Protein AF-A0A7J3F089-F1 (afdb_monomer_lite)

Structure (mmCIF, N/CA/C/O backbone):
data_AF-A0A7J3F089-F1
#
_entry.id   AF-A0A7J3F089-F1
#
loop_
_atom_site.group_PDB
_atom_site.id
_atom_site.type_symbol
_atom_site.label_atom_id
_atom_site.label_alt_id
_atom_site.label_comp_id
_atom_site.label_asym_id
_atom_site.label_entity_id
_atom_site.label_seq_id
_atom_site.pdbx_PDB_ins_code
_atom_site.Cartn_x
_atom_site.Cartn_y
_atom_site.Cartn_z
_atom_site.occupancy
_atom_site.B_iso_or_equiv
_atom_site.auth_seq_id
_atom_site.auth_comp_id
_atom_site.auth_asym_id
_atom_site.auth_atom_id
_atom_site.pdbx_PDB_model_num
ATOM 1 N N . MET A 1 1 ? 41.754 -72.122 15.541 1.00 41.59 1 MET A N 1
ATOM 2 C CA . MET A 1 1 ? 41.791 -70.644 15.467 1.00 41.59 1 MET A CA 1
ATOM 3 C C . MET A 1 1 ? 40.995 -70.193 14.247 1.00 41.59 1 MET A C 1
ATOM 5 O O . MET A 1 1 ? 41.454 -70.388 13.131 1.00 41.59 1 MET A O 1
ATOM 9 N N . ARG A 1 2 ? 39.769 -69.690 14.440 1.00 41.12 2 ARG A N 1
ATOM 10 C CA . ARG A 1 2 ? 38.901 -69.180 13.364 1.00 41.12 2 ARG A CA 1
ATOM 11 C C . ARG A 1 2 ? 38.843 -67.657 13.478 1.00 41.12 2 ARG A C 1
ATOM 13 O O . ARG A 1 2 ? 38.524 -67.142 14.543 1.00 41.12 2 ARG A O 1
ATOM 20 N N . LYS A 1 3 ? 39.231 -66.968 12.404 1.00 49.94 3 LYS A N 1
ATOM 21 C CA . LYS A 1 3 ? 39.266 -65.505 12.292 1.00 49.94 3 LYS A CA 1
ATOM 22 C C . LYS A 1 3 ? 37.838 -64.995 12.072 1.00 49.94 3 LYS A C 1
ATOM 24 O O . LYS A 1 3 ? 37.190 -65.421 11.122 1.00 49.94 3 LYS A O 1
ATOM 29 N N . ILE A 1 4 ? 37.358 -64.121 12.954 1.00 58.50 4 ILE A N 1
ATOM 30 C CA . ILE A 1 4 ? 36.090 -63.401 12.787 1.00 58.50 4 ILE A CA 1
ATOM 31 C C . ILE A 1 4 ? 36.382 -62.181 11.911 1.00 58.50 4 ILE A C 1
ATOM 33 O O . ILE A 1 4 ? 37.231 -61.359 12.248 1.00 58.50 4 ILE A O 1
ATOM 37 N N . ILE A 1 5 ? 35.723 -62.117 10.755 1.00 58.03 5 ILE A N 1
ATOM 38 C CA . ILE A 1 5 ? 35.803 -61.005 9.806 1.00 58.03 5 ILE A CA 1
ATOM 39 C C . ILE A 1 5 ? 34.842 -59.916 10.289 1.00 58.03 5 ILE A C 1
ATOM 41 O O . ILE A 1 5 ? 33.652 -60.164 10.473 1.00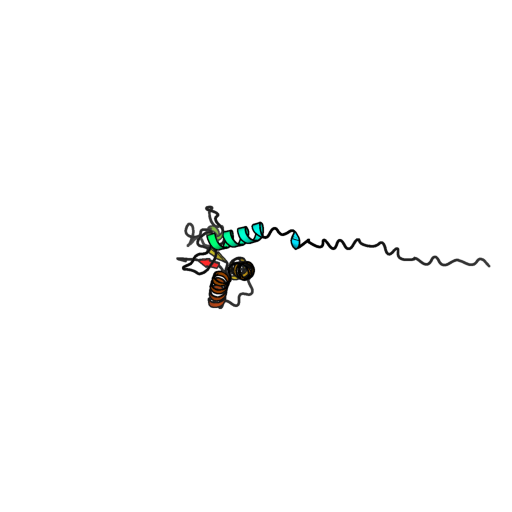 58.03 5 ILE A O 1
ATOM 45 N N . VAL A 1 6 ? 35.385 -58.722 10.519 1.00 56.16 6 VAL A N 1
ATOM 46 C CA . VAL A 1 6 ? 34.647 -57.519 10.913 1.00 56.16 6 VAL A CA 1
ATOM 47 C C . VAL A 1 6 ? 33.877 -57.004 9.699 1.00 56.16 6 VAL A C 1
ATOM 49 O O . VAL A 1 6 ? 34.474 -56.603 8.702 1.00 56.16 6 VAL A O 1
ATOM 52 N N . PHE A 1 7 ? 32.548 -57.019 9.782 1.00 49.84 7 PHE A N 1
ATOM 53 C CA . PHE A 1 7 ? 31.679 -56.334 8.831 1.00 49.84 7 PHE A CA 1
ATOM 54 C C . PHE A 1 7 ? 31.759 -54.825 9.101 1.00 49.84 7 PHE A C 1
ATOM 56 O O . PHE A 1 7 ? 31.135 -54.311 10.028 1.00 49.84 7 PHE A O 1
ATOM 63 N N . CYS A 1 8 ? 32.558 -54.115 8.300 1.00 51.75 8 CYS A N 1
ATOM 64 C CA . CYS A 1 8 ? 32.494 -52.660 8.202 1.00 51.75 8 CYS A CA 1
ATOM 65 C C . CYS A 1 8 ? 31.126 -52.269 7.631 1.00 51.75 8 CYS A C 1
ATOM 67 O O . CYS A 1 8 ? 30.857 -52.474 6.447 1.00 51.75 8 CYS A O 1
ATOM 69 N N . LEU A 1 9 ? 30.270 -51.706 8.483 1.00 46.72 9 LEU A N 1
ATOM 70 C CA . LEU A 1 9 ? 29.060 -50.989 8.092 1.00 46.72 9 LEU A CA 1
ATOM 71 C C . LEU A 1 9 ? 29.470 -49.744 7.294 1.00 46.72 9 LEU A C 1
ATOM 73 O O . LEU A 1 9 ? 29.765 -48.693 7.854 1.00 46.72 9 LEU A O 1
ATOM 77 N N . LEU A 1 10 ? 29.529 -49.899 5.974 1.00 47.25 10 LEU A N 1
ATOM 78 C CA . LEU A 1 10 ? 29.629 -48.811 5.011 1.00 47.25 10 LEU A CA 1
ATOM 79 C C . LEU A 1 10 ? 28.276 -48.072 5.025 1.00 47.25 10 LEU A C 1
ATOM 81 O O . LEU A 1 10 ? 27.272 -48.690 4.654 1.00 47.25 10 LEU A O 1
ATOM 85 N N . PRO A 1 11 ? 28.174 -46.803 5.463 1.00 58.16 11 PRO A N 1
ATOM 86 C CA . PRO A 1 11 ? 26.922 -46.088 5.329 1.00 58.16 11 PRO A CA 1
ATOM 87 C C . PRO A 1 11 ? 26.715 -45.816 3.842 1.00 58.16 11 PRO A C 1
ATOM 89 O O . PRO A 1 11 ? 27.499 -45.137 3.179 1.00 58.16 11 PRO A O 1
ATOM 92 N N . LEU A 1 12 ? 25.650 -46.421 3.336 1.00 49.56 12 LEU A N 1
ATOM 93 C CA . LEU A 1 12 ? 25.059 -46.203 2.034 1.00 49.56 12 LEU A CA 1
ATOM 94 C C . LEU A 1 12 ? 24.703 -44.707 1.932 1.00 49.56 12 LEU A C 1
ATOM 96 O O . LEU A 1 12 ? 23.641 -44.277 2.376 1.00 49.56 12 LEU A O 1
ATOM 100 N N . LEU A 1 13 ? 25.628 -43.904 1.401 1.00 49.62 13 LEU A N 1
ATOM 101 C CA . LEU A 1 13 ? 25.383 -42.538 0.940 1.00 49.62 13 LEU A CA 1
ATOM 102 C C . LEU A 1 13 ? 24.454 -42.623 -0.278 1.00 49.62 13 LEU A C 1
ATOM 104 O O . LEU A 1 13 ? 24.880 -42.497 -1.423 1.00 49.62 13 LEU A O 1
ATOM 108 N N . LEU A 1 14 ? 23.178 -42.904 -0.016 1.00 51.03 14 LEU A N 1
ATOM 109 C CA . LEU A 1 14 ? 22.098 -42.684 -0.963 1.00 51.03 14 LEU A CA 1
ATOM 110 C C . LEU A 1 14 ? 21.909 -41.176 -1.070 1.00 51.03 14 LEU A C 1
ATOM 112 O O . LEU A 1 14 ? 21.280 -40.533 -0.234 1.00 51.03 14 LEU A O 1
ATOM 116 N N . SER A 1 15 ? 22.550 -40.640 -2.098 1.00 48.84 15 SER A N 1
ATOM 117 C CA . SER A 1 15 ? 22.169 -39.474 -2.880 1.00 48.84 15 SER A CA 1
ATOM 118 C C . SER A 1 15 ? 20.713 -39.048 -2.649 1.00 48.84 15 SER A C 1
ATOM 120 O O . SER A 1 15 ? 19.787 -39.549 -3.285 1.00 48.84 15 SER A O 1
ATOM 122 N N . LEU A 1 16 ? 20.517 -38.075 -1.758 1.00 53.62 16 LEU A N 1
ATOM 123 C CA . LEU A 1 16 ? 19.346 -37.209 -1.815 1.00 53.62 16 LEU A CA 1
ATOM 124 C C . LEU A 1 16 ? 19.408 -36.495 -3.171 1.00 53.62 16 LEU A C 1
ATOM 126 O O . LEU A 1 16 ? 20.428 -35.858 -3.457 1.00 53.62 16 LEU A O 1
ATOM 130 N N . PRO A 1 17 ? 18.377 -36.584 -4.026 1.00 48.59 17 PRO A N 1
ATOM 131 C CA . PRO A 1 17 ? 18.296 -35.682 -5.151 1.00 48.59 17 PRO A CA 1
ATOM 132 C C . PRO A 1 17 ? 18.128 -34.287 -4.554 1.00 48.59 17 PRO A C 1
ATOM 134 O O . PRO A 1 17 ? 17.072 -33.942 -4.024 1.00 48.59 17 PRO A O 1
ATOM 137 N N . SER A 1 18 ? 19.193 -33.490 -4.616 1.00 49.84 18 SER A N 1
ATOM 138 C CA . SER A 1 18 ? 19.093 -32.041 -4.550 1.00 49.84 18 SER A CA 1
ATOM 139 C C . SER A 1 18 ? 18.241 -31.623 -5.738 1.00 49.84 18 SER A C 1
ATOM 141 O O . SER A 1 18 ? 18.752 -31.324 -6.814 1.00 49.84 18 SER A O 1
ATOM 143 N N . GLY A 1 19 ? 16.923 -31.663 -5.560 1.00 47.44 19 GLY A N 1
ATOM 144 C CA . GLY A 1 19 ? 15.976 -30.961 -6.400 1.00 47.44 19 GLY A CA 1
ATOM 145 C C . GLY A 1 19 ? 16.216 -29.475 -6.201 1.00 47.44 19 GLY A C 1
ATOM 146 O O . GLY A 1 19 ? 15.448 -28.796 -5.529 1.00 47.44 19 GLY A O 1
ATOM 147 N N . THR A 1 20 ? 17.311 -28.962 -6.761 1.00 50.66 20 THR A N 1
ATOM 148 C CA . THR A 1 20 ? 17.374 -27.568 -7.153 1.00 50.66 20 THR A CA 1
ATOM 149 C C . THR A 1 20 ? 16.332 -27.440 -8.249 1.00 50.66 20 THR A C 1
ATOM 151 O O . THR A 1 20 ? 16.623 -27.629 -9.428 1.00 50.66 20 THR A O 1
ATOM 154 N N . ASN A 1 21 ? 15.090 -27.176 -7.850 1.00 51.47 21 ASN A N 1
ATOM 155 C CA . ASN A 1 21 ? 14.144 -26.510 -8.719 1.00 51.47 21 ASN A CA 1
ATOM 156 C C . ASN A 1 21 ? 14.784 -25.152 -9.005 1.00 51.47 21 ASN A C 1
ATOM 158 O O . ASN A 1 21 ? 14.552 -24.182 -8.286 1.00 51.47 21 ASN A O 1
ATOM 162 N N . SER A 1 22 ? 15.677 -25.100 -9.994 1.00 50.00 22 SER A N 1
ATOM 163 C CA . SER A 1 22 ? 16.029 -23.856 -10.645 1.00 50.00 22 SER A CA 1
ATOM 164 C C . SER A 1 22 ? 14.716 -23.368 -11.228 1.00 50.00 22 SER A C 1
ATOM 166 O O . SER A 1 22 ? 14.280 -23.852 -12.272 1.00 50.00 22 SER A O 1
ATOM 168 N N . ILE A 1 23 ? 14.023 -22.506 -10.485 1.00 55.50 23 ILE A N 1
ATOM 169 C CA . ILE A 1 23 ? 12.949 -21.705 -11.046 1.00 55.50 23 ILE A CA 1
ATOM 170 C C . ILE A 1 23 ? 13.622 -20.993 -12.210 1.00 55.50 23 ILE A C 1
ATOM 172 O O . ILE A 1 23 ? 14.536 -20.196 -12.000 1.00 55.50 23 ILE A O 1
ATOM 176 N N . ASP A 1 24 ? 13.265 -21.383 -13.428 1.00 51.19 24 ASP A N 1
ATOM 177 C CA . ASP A 1 24 ? 13.738 -20.713 -14.623 1.00 51.19 24 ASP A CA 1
ATOM 178 C C . ASP A 1 24 ? 13.152 -19.303 -14.586 1.00 51.19 24 ASP A C 1
ATOM 180 O O . ASP A 1 24 ? 11.993 -19.085 -14.924 1.00 51.19 24 ASP A O 1
ATOM 184 N N . ILE A 1 25 ? 13.923 -18.343 -14.074 1.00 54.31 25 ILE A N 1
ATOM 185 C CA . ILE A 1 25 ? 13.485 -16.950 -13.921 1.00 54.31 25 ILE A CA 1
ATOM 186 C C . ILE A 1 25 ? 13.162 -16.344 -15.299 1.00 54.31 25 ILE A C 1
ATOM 188 O O . ILE A 1 25 ? 12.368 -15.414 -15.380 1.00 54.31 25 ILE A O 1
ATOM 192 N N . ASN A 1 26 ? 13.667 -16.937 -16.391 1.00 52.66 26 ASN A N 1
ATOM 193 C CA . ASN A 1 26 ? 13.328 -16.538 -17.758 1.00 52.66 26 ASN A CA 1
ATOM 194 C C . ASN A 1 26 ? 11.910 -16.955 -18.189 1.00 52.66 26 ASN A C 1
ATOM 196 O O . ASN A 1 26 ? 11.469 -16.555 -19.263 1.00 52.66 26 ASN A O 1
ATO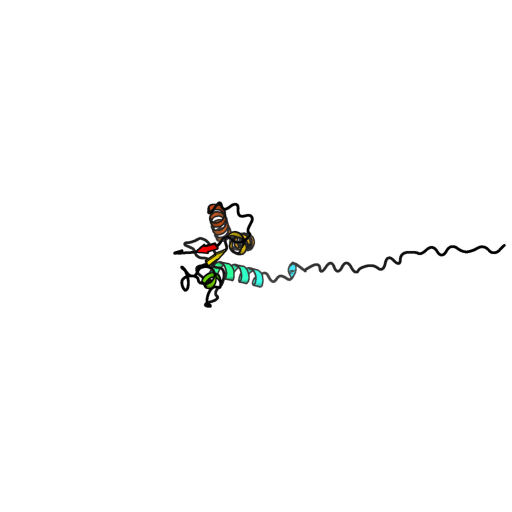M 200 N N . CYS A 1 27 ? 11.192 -17.760 -17.392 1.00 50.25 27 CYS A N 1
ATOM 201 C CA . CYS A 1 27 ? 9.811 -18.162 -17.675 1.00 50.25 27 CYS A CA 1
ATOM 202 C C . CYS A 1 27 ? 8.763 -17.351 -16.897 1.00 50.25 27 CYS A C 1
ATOM 204 O O . CYS A 1 27 ? 7.560 -17.546 -17.111 1.00 50.25 27 CYS A O 1
ATOM 206 N N . ILE A 1 28 ? 9.185 -16.424 -16.024 1.00 56.84 28 ILE A N 1
ATOM 207 C CA . ILE A 1 28 ? 8.262 -15.420 -15.501 1.00 56.84 28 ILE A CA 1
ATOM 208 C C . ILE A 1 28 ? 7.984 -14.455 -16.650 1.00 56.84 28 ILE A C 1
ATOM 210 O O . ILE A 1 28 ? 8.737 -13.525 -16.890 1.00 56.84 28 ILE A O 1
ATOM 214 N N . ASP A 1 29 ? 6.914 -14.740 -17.390 1.00 65.62 29 ASP A N 1
ATOM 215 C CA . ASP A 1 29 ? 6.366 -13.872 -18.427 1.00 65.62 29 ASP A CA 1
ATOM 216 C C . ASP A 1 29 ? 6.292 -12.435 -17.892 1.00 65.62 29 ASP A C 1
ATOM 218 O O . ASP A 1 29 ? 5.475 -12.141 -17.011 1.00 65.62 29 ASP A O 1
ATOM 222 N N . ASP A 1 30 ? 7.145 -11.551 -18.417 1.00 69.31 30 ASP A N 1
ATOM 223 C CA . ASP A 1 30 ? 7.178 -10.124 -18.084 1.00 69.31 30 ASP A CA 1
ATOM 224 C C . ASP A 1 30 ? 5.770 -9.510 -18.167 1.00 69.31 30 ASP A C 1
ATOM 226 O O . ASP A 1 30 ? 5.410 -8.633 -17.378 1.00 69.31 30 ASP A O 1
ATOM 230 N N . GLY A 1 31 ? 4.906 -10.035 -19.045 1.00 81.81 31 GLY A N 1
ATOM 231 C CA . GLY A 1 31 ? 3.508 -9.639 -19.154 1.00 81.81 31 GLY A CA 1
ATOM 232 C C . GLY A 1 31 ? 2.679 -9.905 -17.892 1.00 81.81 31 GLY A C 1
ATOM 233 O O . GLY A 1 31 ? 1.776 -9.127 -17.583 1.00 81.81 31 GLY A O 1
ATOM 234 N N . ARG A 1 32 ? 2.966 -10.962 -17.125 1.00 87.88 32 ARG A N 1
ATOM 235 C CA . ARG A 1 32 ? 2.292 -11.240 -15.844 1.00 87.88 32 ARG A CA 1
ATOM 236 C C . ARG A 1 32 ? 2.751 -10.289 -14.752 1.00 87.88 32 ARG A C 1
ATOM 238 O O . ARG A 1 32 ? 1.906 -9.797 -14.007 1.00 87.88 32 ARG A O 1
ATOM 245 N N . ILE A 1 33 ? 4.050 -9.998 -14.678 1.00 88.81 33 ILE A N 1
ATOM 246 C CA . ILE A 1 33 ? 4.564 -9.054 -13.681 1.00 88.81 33 ILE A CA 1
ATOM 247 C C . ILE A 1 33 ? 4.044 -7.644 -13.968 1.00 88.81 33 ILE A C 1
ATOM 249 O O . ILE A 1 33 ? 3.563 -6.973 -13.058 1.00 88.81 33 ILE A O 1
ATOM 253 N N . LEU A 1 34 ? 4.048 -7.215 -15.232 1.00 90.38 34 LEU A N 1
ATOM 254 C CA . LEU A 1 34 ? 3.493 -5.919 -15.623 1.00 90.38 34 LEU A CA 1
ATOM 255 C C . LEU A 1 34 ? 1.995 -5.815 -15.314 1.00 90.38 34 LEU A C 1
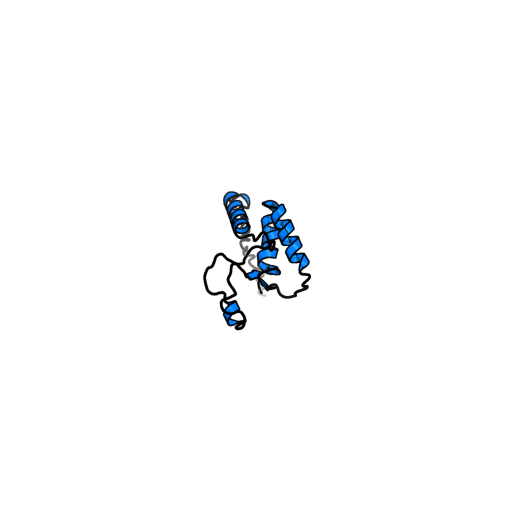ATOM 257 O O . LEU A 1 34 ? 1.542 -4.772 -14.846 1.00 90.38 34 LEU A O 1
ATOM 261 N N . LYS A 1 35 ? 1.224 -6.895 -15.501 1.00 91.94 35 LYS A N 1
ATOM 262 C CA . LYS A 1 35 ? -0.188 -6.943 -15.085 1.00 91.94 35 LYS A CA 1
ATOM 263 C C . LYS A 1 35 ? -0.350 -6.835 -13.571 1.00 91.94 35 LYS A C 1
ATOM 265 O O . LYS A 1 35 ? -1.234 -6.117 -13.120 1.00 91.94 35 LYS A O 1
ATOM 270 N N . ALA A 1 36 ? 0.503 -7.499 -12.792 1.00 91.75 36 ALA A N 1
ATOM 271 C CA . ALA A 1 36 ? 0.486 -7.383 -11.336 1.00 91.75 36 ALA A CA 1
ATOM 272 C C . ALA A 1 36 ? 0.835 -5.956 -10.875 1.00 91.75 36 ALA A C 1
ATOM 274 O O . ALA A 1 36 ? 0.151 -5.399 -10.021 1.00 91.75 36 ALA A O 1
ATOM 275 N N . ALA A 1 37 ? 1.839 -5.323 -11.488 1.00 93.12 37 ALA A N 1
ATOM 276 C CA . ALA A 1 37 ? 2.169 -3.925 -11.222 1.00 93.12 37 ALA A CA 1
ATOM 277 C C . ALA A 1 37 ? 1.003 -2.991 -11.588 1.00 93.12 37 ALA A C 1
ATOM 279 O O . ALA A 1 37 ? 0.650 -2.115 -10.804 1.00 93.12 37 ALA A O 1
ATOM 280 N N . ALA A 1 38 ? 0.358 -3.206 -12.740 1.00 93.81 38 ALA A N 1
ATOM 281 C CA . ALA A 1 38 ? -0.816 -2.439 -13.149 1.00 93.81 38 ALA A CA 1
ATOM 282 C C . ALA A 1 38 ? -1.991 -2.601 -12.170 1.00 93.81 38 ALA A C 1
ATOM 284 O O . ALA A 1 38 ? -2.650 -1.616 -11.855 1.00 93.81 38 ALA A O 1
ATOM 285 N N . PHE A 1 39 ? -2.210 -3.811 -11.649 1.00 93.12 39 PHE A N 1
ATOM 286 C CA . PHE A 1 39 ? -3.231 -4.090 -10.637 1.00 93.12 39 PHE A CA 1
ATOM 287 C C . PHE A 1 39 ? -2.960 -3.368 -9.306 1.00 93.12 39 PHE A C 1
ATOM 289 O O . PHE A 1 39 ? -3.861 -2.787 -8.705 1.00 93.12 39 PHE A O 1
ATOM 296 N N . LEU A 1 40 ? -1.705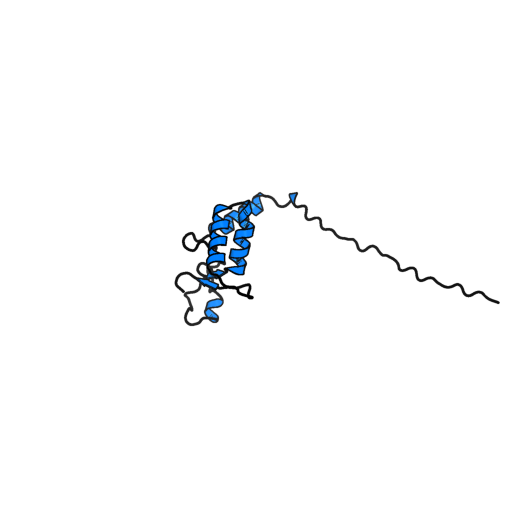 -3.338 -8.849 1.00 94.12 40 LEU A N 1
ATOM 297 C CA . LEU A 1 40 ? -1.337 -2.554 -7.666 1.00 94.12 40 LEU A CA 1
ATOM 298 C C . LEU A 1 40 ? -1.595 -1.055 -7.887 1.00 94.12 40 LEU A C 1
ATOM 300 O O . LEU A 1 40 ? -2.106 -0.372 -7.003 1.00 94.12 40 LEU A O 1
ATOM 304 N N . LEU A 1 41 ? -1.280 -0.541 -9.079 1.00 94.56 41 LEU A N 1
ATOM 305 C CA . LEU A 1 41 ? -1.498 0.866 -9.417 1.00 94.56 41 LEU A CA 1
ATOM 306 C C . LEU A 1 41 ? -2.978 1.228 -9.595 1.00 94.56 41 LEU A C 1
ATOM 308 O O . LEU A 1 41 ? -3.344 2.359 -9.283 1.00 94.56 41 LEU A O 1
ATOM 312 N N . SER A 1 42 ? -3.840 0.309 -10.045 1.00 93.00 42 SER A N 1
ATOM 313 C CA . SER A 1 42 ? -5.287 0.569 -10.115 1.00 93.00 42 SER A CA 1
ATOM 314 C C . SER A 1 42 ? -5.926 0.728 -8.736 1.00 93.00 42 SER A C 1
ATOM 316 O O . SER A 1 42 ? -6.957 1.383 -8.618 1.00 93.00 42 SER A O 1
ATOM 318 N N . ASN A 1 43 ? -5.283 0.190 -7.699 1.00 92.44 43 ASN A N 1
ATOM 319 C CA . ASN A 1 43 ? -5.711 0.274 -6.304 1.00 92.44 43 ASN A CA 1
ATOM 320 C C . ASN A 1 43 ? -4.983 1.385 -5.514 1.00 92.44 43 ASN A C 1
ATOM 322 O O . ASN A 1 43 ? -5.174 1.533 -4.306 1.00 92.44 43 ASN A O 1
ATOM 326 N N . TYR A 1 44 ? -4.150 2.195 -6.178 1.00 93.25 44 TYR A N 1
ATOM 327 C CA . TYR A 1 44 ? -3.431 3.300 -5.547 1.00 93.25 44 TYR A CA 1
ATOM 328 C C . TYR A 1 44 ? -4.343 4.505 -5.279 1.00 93.25 44 TYR A C 1
ATOM 330 O O . TYR A 1 44 ? -4.896 5.124 -6.189 1.00 93.25 44 TYR A O 1
ATOM 338 N N . ASN A 1 45 ? -4.419 4.913 -4.016 1.00 92.56 45 ASN A N 1
ATOM 339 C CA . ASN A 1 45 ? -5.077 6.133 -3.583 1.00 92.56 45 ASN A CA 1
ATOM 340 C C . ASN A 1 45 ? -4.088 7.312 -3.608 1.00 92.56 45 ASN A C 1
ATOM 342 O O . ASN A 1 45 ? -3.162 7.388 -2.797 1.00 92.56 45 ASN A O 1
ATOM 346 N N . SER A 1 46 ? -4.293 8.261 -4.522 1.00 92.31 46 SER A N 1
ATOM 347 C CA . SER A 1 46 ? -3.371 9.386 -4.749 1.00 92.31 46 SER A CA 1
ATOM 348 C C . SER A 1 46 ? -3.340 10.433 -3.634 1.00 92.31 46 SER A C 1
ATOM 350 O O . SER A 1 46 ? -2.333 11.134 -3.491 1.00 92.31 46 SER A O 1
ATOM 352 N N . GLU A 1 47 ? -4.411 10.526 -2.846 1.00 91.56 47 GLU A N 1
ATOM 353 C CA . GLU A 1 47 ? -4.523 11.422 -1.694 1.00 91.56 47 GLU A CA 1
ATOM 354 C C . GLU A 1 47 ? -3.743 10.864 -0.503 1.00 91.56 47 GLU A C 1
ATOM 356 O O . GLU A 1 47 ? -2.953 11.572 0.119 1.00 91.56 47 GLU A O 1
ATOM 361 N N . LEU A 1 48 ? -3.907 9.568 -0.224 1.00 90.75 48 LEU A N 1
ATOM 362 C CA . LEU A 1 48 ? -3.237 8.909 0.895 1.00 90.75 48 LEU A CA 1
ATOM 363 C C . LEU A 1 48 ? -1.832 8.430 0.555 1.00 90.75 48 LEU A C 1
ATOM 365 O O . LEU A 1 48 ? -1.044 8.224 1.469 1.00 90.75 48 LEU A O 1
ATOM 369 N N . CYS A 1 49 ? -1.507 8.292 -0.731 1.00 94.62 49 CYS A N 1
ATOM 370 C CA . CYS A 1 49 ? -0.280 7.675 -1.231 1.00 94.62 49 CYS A CA 1
ATOM 371 C C . CYS A 1 49 ? -0.118 6.202 -0.830 1.00 94.62 49 CYS A C 1
ATOM 373 O O . CYS A 1 49 ? 1.006 5.759 -0.611 1.00 94.62 49 CYS A O 1
ATOM 375 N N . LEU A 1 50 ? -1.222 5.460 -0.734 1.00 93.88 50 LEU A N 1
ATOM 376 C CA . LEU A 1 50 ? -1.256 4.059 -0.306 1.00 93.88 50 LEU A CA 1
ATOM 377 C C . LEU A 1 50 ? -2.152 3.238 -1.233 1.00 93.88 50 LEU A C 1
ATOM 379 O O . LEU A 1 50 ? -3.041 3.780 -1.884 1.00 93.88 50 LEU A O 1
ATOM 383 N N . ILE A 1 51 ? -1.922 1.935 -1.265 1.00 92.69 51 ILE A N 1
ATOM 384 C CA . ILE A 1 51 ? -2.743 0.934 -1.941 1.00 92.69 51 ILE A CA 1
ATOM 385 C C . ILE A 1 51 ? -3.701 0.336 -0.909 1.00 92.69 51 ILE A C 1
ATOM 387 O O . ILE A 1 51 ? -3.272 -0.009 0.197 1.00 92.69 51 ILE A O 1
ATOM 391 N N . CYS A 1 52 ? -4.990 0.280 -1.245 1.00 88.56 52 CYS A N 1
ATOM 392 C CA . CYS A 1 52 ? -5.997 -0.351 -0.391 1.00 88.56 52 CYS A CA 1
ATOM 393 C C . CYS A 1 52 ? -5.816 -1.873 -0.349 1.00 88.56 52 CYS A C 1
ATOM 395 O O . CYS A 1 52 ? -5.276 -2.456 -1.286 1.00 88.56 52 CYS A O 1
ATOM 397 N N . GLU A 1 53 ? -6.286 -2.506 0.726 1.00 79.25 53 GLU A N 1
ATOM 398 C CA . GLU A 1 53 ? -6.121 -3.949 0.953 1.00 79.25 53 GLU A CA 1
ATOM 399 C C . GLU A 1 53 ? -6.693 -4.797 -0.189 1.00 79.25 53 GLU A C 1
ATOM 401 O O . GLU A 1 53 ? -6.053 -5.736 -0.662 1.00 79.25 53 GLU A O 1
ATOM 406 N N . SER A 1 54 ? -7.922 -4.494 -0.620 1.00 82.19 54 SER A N 1
ATOM 407 C CA . SER A 1 54 ? -8.643 -5.346 -1.563 1.00 82.19 54 SER A CA 1
ATOM 408 C C . SER A 1 54 ? -9.784 -4.617 -2.280 1.00 82.19 54 SER A C 1
ATOM 410 O O . SER A 1 54 ? -10.351 -3.638 -1.790 1.00 82.19 54 SER A O 1
ATOM 412 N N . GLU A 1 55 ? -10.158 -5.151 -3.443 1.00 81.94 55 GLU A N 1
ATOM 413 C CA . GLU A 1 55 ? -11.342 -4.761 -4.218 1.00 81.94 55 GLU A CA 1
ATOM 414 C C . GLU A 1 55 ? -12.648 -5.344 -3.637 1.00 81.94 55 GLU A C 1
ATOM 416 O O . GLU A 1 55 ? -13.737 -5.007 -4.114 1.00 81.94 55 GLU A O 1
ATOM 421 N N . ASP A 1 56 ? -12.559 -6.192 -2.604 1.00 86.25 56 ASP A N 1
ATOM 422 C CA . ASP A 1 56 ? -13.698 -6.873 -1.981 1.00 86.25 56 ASP A CA 1
ATOM 423 C C . ASP A 1 56 ? -14.745 -5.881 -1.438 1.00 86.25 56 ASP A C 1
ATOM 425 O O . ASP A 1 56 ? -14.454 -4.984 -0.647 1.00 86.25 56 ASP A O 1
ATOM 429 N N . GLN A 1 57 ? -15.993 -6.046 -1.875 1.00 84.50 57 GLN A N 1
ATOM 430 C CA . GLN A 1 57 ? -17.144 -5.226 -1.473 1.00 84.50 57 GLN A CA 1
ATOM 431 C C . GLN A 1 57 ? -17.850 -5.770 -0.219 1.00 84.50 57 GLN A C 1
ATOM 433 O O . GLN A 1 57 ? -18.880 -5.243 0.206 1.00 84.50 57 GLN A O 1
ATOM 438 N N . GLY A 1 58 ? -17.343 -6.865 0.343 1.00 86.44 58 GLY A N 1
ATOM 439 C CA . GLY A 1 58 ? -17.862 -7.511 1.531 1.00 86.44 58 GLY A CA 1
ATOM 440 C C . GLY A 1 58 ? -17.675 -6.688 2.804 1.00 86.44 58 GLY A C 1
ATOM 441 O O . GLY A 1 58 ? -16.981 -5.671 2.864 1.00 86.44 58 GLY A O 1
ATOM 442 N N . ARG A 1 59 ? -18.308 -7.166 3.878 1.00 85.81 59 ARG A N 1
ATOM 443 C CA . ARG A 1 59 ? -18.152 -6.584 5.212 1.00 85.81 59 ARG A CA 1
ATOM 444 C C . ARG A 1 59 ? -16.731 -6.843 5.715 1.00 85.81 59 ARG A C 1
ATOM 446 O O . ARG A 1 59 ? -16.345 -7.993 5.898 1.00 85.81 59 ARG A O 1
ATOM 453 N N . HIS A 1 60 ? -15.987 -5.777 6.003 1.00 89.69 60 HIS A N 1
ATOM 454 C CA . HIS A 1 60 ? -14.630 -5.887 6.537 1.00 89.69 60 HIS A CA 1
ATOM 455 C C . HIS A 1 60 ? -14.626 -6.568 7.912 1.00 89.69 60 HIS A C 1
ATOM 457 O O . HIS A 1 60 ? -15.411 -6.185 8.785 1.00 89.69 60 HIS A O 1
ATOM 463 N N . PHE A 1 61 ? -13.722 -7.523 8.146 1.00 88.38 61 PHE A N 1
ATOM 464 C CA . PHE A 1 61 ? -13.669 -8.301 9.396 1.00 88.38 61 PHE A CA 1
ATOM 465 C C . PHE A 1 61 ? -13.385 -7.435 10.637 1.00 88.38 61 PHE A C 1
ATOM 467 O O . PHE A 1 61 ? -13.841 -7.728 11.741 1.00 88.38 61 PHE A O 1
ATOM 474 N N . LEU A 1 62 ? -12.682 -6.311 10.463 1.00 88.31 62 LEU A N 1
ATOM 475 C CA . LEU A 1 62 ? -12.451 -5.338 11.541 1.00 88.31 62 LEU A CA 1
ATOM 476 C C . LEU A 1 62 ? -13.734 -4.686 12.079 1.00 88.31 62 LEU A C 1
ATOM 478 O O . LEU A 1 62 ? -13.709 -4.182 13.201 1.00 88.31 62 LEU A O 1
ATOM 482 N N . ASN A 1 63 ? -14.853 -4.734 11.349 1.00 88.50 63 ASN A N 1
ATOM 483 C CA . ASN A 1 63 ? -16.136 -4.237 11.854 1.00 88.50 63 ASN A CA 1
ATOM 484 C C . ASN A 1 63 ? -16.607 -4.986 13.113 1.00 88.50 63 ASN A C 1
ATOM 486 O O . ASN A 1 63 ? -17.290 -4.397 13.946 1.00 88.50 63 ASN A O 1
ATOM 490 N N . ASP A 1 64 ? -16.234 -6.260 13.276 1.00 88.81 64 ASP A N 1
ATOM 491 C CA . ASP A 1 64 ? -16.557 -7.033 14.484 1.00 88.81 64 ASP A CA 1
ATOM 492 C C . ASP A 1 64 ? -15.602 -6.711 15.645 1.00 88.81 64 ASP A C 1
ATOM 494 O O . ASP A 1 64 ? -15.972 -6.817 16.813 1.00 88.81 64 ASP A O 1
ATOM 498 N N . ARG A 1 65 ? -14.375 -6.274 15.332 1.00 87.75 65 ARG A N 1
ATOM 499 C CA . ARG A 1 65 ? -13.351 -5.916 16.324 1.00 87.75 65 ARG A CA 1
ATOM 500 C C . ARG A 1 65 ? -13.496 -4.485 16.844 1.00 87.75 65 ARG A C 1
ATOM 502 O O . ARG A 1 65 ? -13.104 -4.216 17.978 1.00 87.75 65 ARG A O 1
ATOM 509 N N . PHE A 1 66 ? -14.071 -3.592 16.041 1.00 87.50 66 PHE A N 1
ATOM 510 C CA . PHE A 1 66 ? -14.299 -2.186 16.379 1.00 87.50 66 PHE A CA 1
ATOM 511 C C . PHE A 1 66 ? -15.778 -1.813 16.192 1.00 87.50 66 PHE A C 1
ATOM 513 O O . PHE A 1 66 ? -16.145 -1.196 15.190 1.00 87.50 66 PHE A O 1
ATOM 520 N N . PRO A 1 67 ? -16.655 -2.160 17.156 1.00 86.88 67 PRO A N 1
ATOM 521 C CA . PRO A 1 67 ? -18.101 -1.972 17.017 1.00 86.88 67 PRO A CA 1
ATOM 522 C C . PRO A 1 67 ? -18.520 -0.508 16.838 1.00 86.88 67 PRO A C 1
ATOM 524 O O . PRO A 1 67 ? -19.524 -0.221 16.193 1.00 86.88 67 PRO A O 1
ATOM 527 N N . ASN A 1 68 ? -17.736 0.427 17.382 1.00 88.06 68 ASN A N 1
ATOM 528 C CA . ASN A 1 68 ? -17.929 1.871 17.234 1.00 88.06 68 ASN A CA 1
ATOM 529 C C . ASN A 1 68 ? -17.700 2.378 15.799 1.00 88.06 68 ASN A C 1
ATOM 531 O O . ASN A 1 68 ? -18.089 3.498 15.489 1.0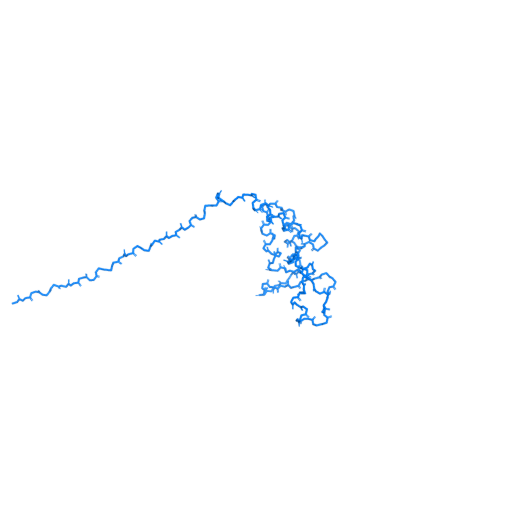0 88.06 68 ASN A O 1
ATOM 535 N N . LEU A 1 69 ? -17.080 1.565 14.943 1.00 84.81 69 LEU A N 1
ATOM 536 C CA . LEU A 1 69 ? -16.801 1.850 13.535 1.00 84.81 69 LEU A CA 1
ATOM 537 C C . LEU A 1 69 ? -17.573 0.912 12.592 1.00 84.81 69 LEU A C 1
ATOM 539 O O . LEU A 1 69 ? -17.288 0.862 11.396 1.00 84.81 69 LEU A O 1
ATOM 543 N N . ASN A 1 70 ? -18.530 0.143 13.121 1.00 85.00 70 ASN A N 1
ATOM 544 C CA . ASN A 1 70 ? -19.243 -0.879 12.364 1.00 85.00 70 ASN A CA 1
ATOM 545 C C . ASN A 1 70 ? -19.994 -0.279 11.164 1.00 85.00 70 ASN A C 1
ATOM 547 O O . ASN A 1 70 ? -20.799 0.638 11.313 1.00 85.00 70 ASN A O 1
ATOM 551 N N . GLY A 1 71 ? -19.742 -0.835 9.980 1.00 83.81 71 GLY A N 1
ATOM 552 C CA . GLY A 1 71 ? -20.295 -0.373 8.707 1.00 83.81 71 GLY A CA 1
ATOM 553 C C . GLY A 1 71 ? -19.478 0.735 8.038 1.00 83.81 71 GLY A C 1
ATOM 554 O O . GLY A 1 71 ? -19.702 1.009 6.863 1.00 83.81 71 GLY A O 1
ATOM 555 N N . SER A 1 72 ? -18.510 1.327 8.745 1.00 87.69 72 SER A N 1
ATOM 556 C CA . SER A 1 72 ? -17.623 2.363 8.204 1.00 87.69 72 SER A CA 1
ATOM 557 C C . SER A 1 72 ? -16.307 1.799 7.675 1.00 87.69 72 SER A C 1
ATOM 559 O O . SER A 1 72 ? -15.653 2.466 6.881 1.00 87.69 72 SER A O 1
ATOM 561 N N . LEU A 1 73 ? -15.902 0.595 8.095 1.00 88.06 73 LEU A N 1
ATOM 562 C CA . LEU A 1 73 ? -14.685 -0.065 7.613 1.00 88.06 73 LEU A CA 1
ATOM 563 C C . LEU A 1 73 ? -14.995 -0.927 6.385 1.00 88.06 73 LEU A C 1
ATOM 565 O O . LEU A 1 73 ? -15.808 -1.854 6.465 1.00 88.06 73 LEU A O 1
ATOM 569 N N . THR A 1 74 ? -14.315 -0.651 5.276 1.00 89.06 74 THR A N 1
ATOM 570 C CA . THR A 1 74 ? -14.361 -1.411 4.021 1.00 89.06 74 THR A CA 1
ATOM 571 C C . THR A 1 74 ? -12.942 -1.735 3.557 1.00 89.06 74 THR A C 1
ATOM 573 O O . THR A 1 74 ? -11.979 -1.079 3.951 1.00 89.06 74 THR A O 1
ATOM 576 N N . PHE A 1 75 ? -12.785 -2.728 2.683 1.00 87.69 75 PHE A N 1
ATOM 577 C CA . PHE A 1 75 ? -11.462 -3.103 2.168 1.00 87.69 75 PHE A CA 1
ATOM 578 C C . PHE A 1 75 ? -10.808 -2.005 1.308 1.00 87.69 75 PHE A C 1
ATOM 580 O O . PHE A 1 75 ? -9.591 -1.982 1.146 1.00 87.69 75 PHE A O 1
ATOM 587 N N . GLN A 1 76 ? -11.599 -1.049 0.808 1.00 87.44 76 GLN A N 1
ATOM 588 C CA . GLN A 1 76 ? -11.122 0.094 0.020 1.00 87.44 76 GLN A CA 1
ATOM 589 C C . GLN A 1 76 ? -10.688 1.292 0.874 1.00 87.44 76 GLN A C 1
ATOM 591 O O . GLN A 1 76 ? -10.042 2.205 0.354 1.00 87.44 76 GLN A O 1
ATOM 596 N N . ASN A 1 77 ? -11.072 1.344 2.156 1.00 86.75 77 ASN A N 1
ATOM 597 C CA . ASN A 1 77 ? -10.735 2.460 3.045 1.00 86.75 77 ASN A CA 1
ATOM 598 C C . ASN A 1 77 ? -9.846 2.073 4.236 1.00 86.75 77 ASN A C 1
ATOM 600 O O . ASN A 1 77 ? -9.466 2.957 5.011 1.00 86.75 77 ASN A O 1
ATOM 604 N N . VAL A 1 78 ? -9.482 0.794 4.331 1.00 87.69 78 VAL A N 1
ATOM 605 C CA . VAL A 1 78 ? -8.484 0.246 5.247 1.00 87.69 78 VAL A CA 1
ATOM 606 C C . VAL A 1 78 ? -7.170 0.019 4.496 1.00 87.69 78 VAL A C 1
ATOM 608 O O . VAL A 1 78 ? -7.144 -0.524 3.392 1.00 87.69 78 VAL A O 1
ATOM 611 N N . PHE A 1 79 ? -6.068 0.469 5.098 1.00 88.81 79 PHE A N 1
ATOM 612 C CA . PHE A 1 79 ? -4.733 0.419 4.507 1.00 88.81 79 PHE A CA 1
ATOM 613 C C . PHE A 1 79 ? -3.742 -0.207 5.487 1.00 88.81 79 PHE A C 1
ATOM 615 O O . PHE A 1 79 ? -3.514 0.326 6.580 1.00 88.81 79 PHE A O 1
ATOM 622 N N . TRP A 1 80 ? -3.107 -1.303 5.069 1.00 87.50 80 TRP A N 1
ATOM 623 C CA . TRP A 1 80 ? -2.053 -1.961 5.839 1.00 87.50 80 TRP A CA 1
ATOM 624 C C . TRP A 1 80 ? -0.694 -1.364 5.508 1.00 87.50 80 TRP A C 1
ATOM 626 O O . TRP A 1 80 ? -0.193 -1.494 4.387 1.00 87.50 80 TRP A O 1
ATOM 636 N N . LEU A 1 81 ? -0.095 -0.688 6.488 1.00 85.25 81 LEU A N 1
ATOM 637 C CA . LEU A 1 81 ? 1.151 0.052 6.281 1.00 85.25 81 LEU A CA 1
ATOM 638 C C . LEU A 1 81 ? 2.372 -0.872 6.174 1.00 85.25 81 LEU A C 1
ATOM 640 O O . LEU A 1 81 ? 3.171 -0.716 5.253 1.00 85.25 81 LEU A O 1
ATOM 644 N N . TYR A 1 82 ? 2.506 -1.830 7.096 1.00 82.38 82 TYR A N 1
ATOM 645 C CA . TYR A 1 82 ? 3.705 -2.675 7.240 1.00 82.38 82 TYR A CA 1
ATOM 646 C C . TYR A 1 82 ? 3.569 -4.092 6.659 1.00 82.38 82 TYR A C 1
ATOM 648 O O . TYR A 1 82 ? 4.518 -4.870 6.741 1.00 82.38 82 TYR A O 1
ATOM 656 N N . SER A 1 83 ? 2.439 -4.400 6.015 1.00 84.44 83 SER A N 1
ATOM 657 C CA . SER A 1 83 ? 2.303 -5.546 5.112 1.00 84.44 83 SER A CA 1
ATOM 658 C C . SER A 1 83 ? 2.199 -5.043 3.673 1.00 84.44 83 SER A C 1
ATOM 660 O O . SER A 1 83 ? 3.214 -4.833 3.010 1.00 84.44 83 SER A O 1
ATOM 662 N N . ASP A 1 84 ? 0.989 -4.770 3.206 1.00 89.75 84 ASP A N 1
ATOM 663 C CA . ASP A 1 84 ? 0.655 -4.642 1.795 1.00 89.75 84 ASP A CA 1
ATOM 664 C C . ASP A 1 84 ? 1.400 -3.473 1.172 1.00 89.75 84 ASP A C 1
ATOM 666 O O . ASP A 1 84 ? 2.064 -3.635 0.154 1.00 89.75 84 ASP A O 1
ATOM 670 N N . ASN A 1 85 ? 1.381 -2.307 1.822 1.00 92.75 85 ASN A N 1
ATOM 671 C CA . ASN A 1 85 ? 2.053 -1.120 1.304 1.00 92.75 85 ASN A CA 1
ATOM 672 C C . ASN A 1 85 ? 3.579 -1.216 1.391 1.00 92.75 85 ASN A C 1
ATOM 674 O O . ASN A 1 85 ? 4.267 -0.729 0.490 1.00 92.75 85 ASN A O 1
ATOM 678 N N . TYR A 1 86 ? 4.112 -1.877 2.422 1.00 90.56 86 TYR A N 1
ATOM 679 C CA . TYR A 1 86 ? 5.546 -2.133 2.537 1.00 90.56 86 TYR A CA 1
ATOM 680 C C . TYR A 1 86 ? 6.039 -3.034 1.397 1.00 90.56 86 TYR A C 1
ATOM 682 O O . TYR A 1 86 ? 6.993 -2.705 0.690 1.00 90.56 86 TYR A O 1
ATOM 690 N N . PHE A 1 87 ? 5.345 -4.145 1.148 1.00 91.31 87 PHE A N 1
ATOM 691 C CA . PHE A 1 87 ? 5.682 -5.034 0.038 1.00 91.31 87 PHE A CA 1
ATOM 692 C C . PHE A 1 87 ? 5.392 -4.402 -1.323 1.00 91.31 87 PHE A C 1
ATOM 694 O O . PHE A 1 87 ? 6.174 -4.587 -2.255 1.00 91.31 87 PHE A O 1
ATOM 701 N N . ALA A 1 88 ? 4.324 -3.617 -1.450 1.00 94.25 88 ALA A N 1
ATOM 702 C CA . ALA A 1 88 ? 3.956 -3.000 -2.713 1.00 94.25 88 ALA A CA 1
ATOM 703 C C . ALA A 1 88 ? 4.997 -1.986 -3.187 1.00 94.25 88 ALA A C 1
ATOM 705 O O . ALA A 1 88 ? 5.331 -1.995 -4.370 1.00 94.25 88 ALA A O 1
ATOM 706 N N . TYR A 1 89 ? 5.569 -1.149 -2.310 1.00 95.00 89 TYR A N 1
ATOM 707 C CA . TYR A 1 89 ? 6.615 -0.228 -2.769 1.00 95.00 89 TYR A CA 1
ATOM 708 C C . TYR A 1 89 ? 7.874 -0.978 -3.225 1.00 95.00 89 TYR A C 1
ATOM 710 O O . TYR A 1 89 ? 8.509 -0.568 -4.197 1.00 95.00 89 TYR A O 1
ATOM 718 N N . LEU A 1 90 ? 8.228 -2.088 -2.564 1.00 93.00 90 LEU A N 1
ATOM 719 C CA . LEU A 1 90 ? 9.351 -2.935 -2.975 1.00 93.00 90 LEU A CA 1
ATOM 720 C C . LEU A 1 90 ? 9.077 -3.581 -4.337 1.00 93.00 90 LEU A C 1
ATOM 722 O O . LEU A 1 90 ? 9.921 -3.517 -5.230 1.00 93.00 90 LEU A O 1
ATOM 726 N N . ALA A 1 91 ? 7.879 -4.142 -4.514 1.00 94.19 91 ALA A N 1
ATOM 727 C CA . ALA A 1 91 ? 7.458 -4.799 -5.747 1.00 94.19 91 ALA A CA 1
ATOM 728 C C . ALA A 1 91 ? 7.337 -3.821 -6.926 1.00 94.19 91 ALA A C 1
ATOM 730 O O . ALA A 1 91 ? 7.706 -4.160 -8.048 1.00 94.19 91 ALA A O 1
ATOM 731 N N . LEU A 1 92 ? 6.858 -2.597 -6.685 1.00 96.00 92 LEU A N 1
ATOM 732 C CA . LEU A 1 92 ? 6.683 -1.573 -7.715 1.00 96.00 92 LEU A CA 1
ATOM 733 C C . LEU A 1 92 ? 7.987 -0.876 -8.102 1.00 96.00 92 LEU A C 1
ATOM 735 O O . LEU A 1 92 ? 8.033 -0.260 -9.165 1.00 96.00 92 LEU A O 1
ATOM 739 N N . LYS A 1 93 ? 9.049 -0.949 -7.291 1.00 95.94 93 LYS A N 1
ATOM 740 C CA . LYS A 1 93 ? 10.281 -0.179 -7.527 1.00 95.94 93 LYS A CA 1
ATOM 741 C C . LYS A 1 93 ? 10.872 -0.351 -8.941 1.00 95.94 93 LYS A C 1
ATOM 743 O O . LYS A 1 93 ? 11.254 0.671 -9.511 1.00 95.94 93 LYS A O 1
ATOM 748 N N . PRO A 1 94 ? 10.917 -1.559 -9.541 1.00 94.25 94 PRO A N 1
ATOM 749 C CA . PRO A 1 94 ? 11.451 -1.747 -10.893 1.00 94.25 94 PRO A CA 1
ATOM 750 C C . PRO A 1 94 ? 10.519 -1.266 -12.019 1.00 94.25 94 PRO A C 1
ATOM 752 O O . PRO A 1 94 ? 10.995 -0.989 -13.115 1.00 94.25 94 PRO A O 1
ATOM 755 N N . TYR A 1 95 ? 9.208 -1.166 -11.769 1.00 93.75 95 TYR A N 1
ATOM 756 C CA . TYR A 1 95 ? 8.185 -0.968 -12.812 1.00 93.75 95 TYR A CA 1
ATOM 757 C C . TYR A 1 95 ? 7.512 0.409 -12.756 1.00 93.75 95 TYR A C 1
ATOM 759 O O . TYR A 1 95 ? 7.061 0.935 -13.769 1.00 93.75 95 TYR A O 1
ATOM 767 N N . ALA A 1 96 ? 7.432 0.996 -11.563 1.00 95.31 96 ALA A N 1
ATOM 768 C CA . ALA A 1 96 ? 6.704 2.223 -11.270 1.00 95.31 96 ALA A CA 1
ATOM 769 C C . ALA A 1 96 ? 7.391 3.015 -10.133 1.00 95.31 96 ALA A C 1
ATOM 771 O O . ALA A 1 96 ? 6.786 3.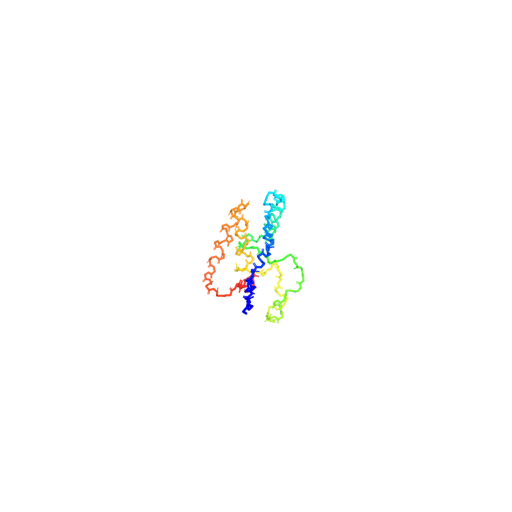259 -9.082 1.00 95.31 96 ALA A O 1
ATOM 772 N N . PRO A 1 97 ? 8.659 3.440 -10.316 1.00 96.38 97 PRO A N 1
ATOM 773 C CA . PRO A 1 97 ? 9.488 3.996 -9.243 1.00 96.38 97 PRO A CA 1
ATOM 774 C C . PRO A 1 97 ? 8.889 5.246 -8.587 1.00 96.38 97 PRO A C 1
ATOM 776 O O . PRO A 1 97 ? 9.003 5.403 -7.376 1.00 96.38 97 PRO A O 1
ATOM 779 N N . TYR A 1 98 ? 8.192 6.091 -9.355 1.00 97.00 98 TYR A N 1
ATOM 780 C CA . TYR A 1 98 ? 7.493 7.267 -8.826 1.00 97.00 98 TYR A CA 1
ATOM 781 C C . TYR A 1 98 ? 6.470 6.899 -7.739 1.00 97.00 98 TYR A C 1
ATOM 783 O O . TYR A 1 98 ? 6.456 7.497 -6.664 1.00 97.00 98 TYR A O 1
ATOM 791 N N . PHE A 1 99 ? 5.628 5.896 -7.998 1.00 97.25 99 PHE A N 1
ATOM 792 C CA . PHE A 1 99 ? 4.603 5.459 -7.050 1.00 97.25 99 PHE A CA 1
ATOM 793 C C . PHE A 1 99 ? 5.225 4.729 -5.863 1.00 97.25 99 PHE A C 1
ATOM 795 O O . PHE A 1 99 ? 4.850 5.001 -4.723 1.00 97.25 99 PHE A O 1
ATOM 802 N N . ALA A 1 100 ? 6.224 3.879 -6.121 1.00 97.19 100 ALA A N 1
ATOM 803 C CA . ALA A 1 100 ? 6.987 3.207 -5.077 1.00 97.19 100 ALA A CA 1
ATOM 804 C C . ALA A 1 100 ? 7.582 4.209 -4.074 1.00 97.19 100 ALA A C 1
ATOM 806 O O . ALA A 1 100 ? 7.403 4.054 -2.870 1.00 97.19 100 ALA A O 1
ATOM 807 N N . ASP A 1 101 ? 8.219 5.283 -4.548 1.00 97.50 101 ASP A N 1
ATOM 808 C CA . ASP A 1 101 ? 8.816 6.283 -3.658 1.00 97.50 101 ASP A CA 1
ATOM 809 C C . ASP A 1 101 ? 7.766 7.049 -2.844 1.00 97.50 101 ASP A C 1
ATOM 811 O O . ASP A 1 101 ? 7.987 7.332 -1.666 1.00 97.50 101 ASP A O 1
ATOM 815 N N . ARG A 1 102 ? 6.586 7.329 -3.412 1.00 97.31 102 ARG A N 1
ATOM 816 C CA . ARG A 1 102 ? 5.490 7.951 -2.650 1.00 97.31 102 ARG A CA 1
ATOM 817 C C . ARG A 1 102 ? 4.941 7.031 -1.564 1.00 97.31 102 ARG A C 1
ATOM 819 O O . ARG A 1 102 ? 4.726 7.507 -0.452 1.00 97.31 102 ARG A O 1
ATOM 826 N N . ILE A 1 103 ? 4.742 5.747 -1.868 1.00 95.50 103 ILE A N 1
ATOM 827 C CA . ILE A 1 103 ? 4.271 4.756 -0.888 1.00 95.50 103 ILE A CA 1
ATOM 828 C C . ILE A 1 103 ? 5.309 4.595 0.222 1.00 95.50 103 ILE A C 1
ATOM 830 O O . ILE A 1 103 ? 4.963 4.708 1.394 1.00 95.50 103 ILE A O 1
ATOM 834 N N . LYS A 1 104 ? 6.589 4.428 -0.135 1.00 94.62 104 LYS A N 1
ATOM 835 C CA . LYS A 1 104 ? 7.695 4.336 0.824 1.00 94.62 104 LYS A CA 1
ATOM 836 C C . LYS A 1 104 ? 7.707 5.535 1.772 1.00 94.62 104 LYS A C 1
ATOM 838 O O . LYS A 1 104 ? 7.617 5.356 2.983 1.00 94.62 104 LYS A O 1
ATOM 843 N N . ASN A 1 105 ? 7.759 6.750 1.224 1.00 94.19 105 ASN A N 1
ATOM 844 C CA . ASN A 1 105 ? 7.798 7.974 2.026 1.00 94.19 105 ASN A CA 1
ATOM 845 C C . ASN A 1 105 ? 6.578 8.078 2.945 1.00 94.19 105 ASN A C 1
ATOM 847 O O . ASN A 1 105 ? 6.690 8.531 4.082 1.00 94.19 105 ASN A O 1
ATOM 851 N N . LYS A 1 106 ? 5.405 7.645 2.467 1.00 91.88 106 LYS A N 1
ATOM 852 C CA . LYS A 1 106 ? 4.194 7.644 3.275 1.00 91.88 106 LYS A CA 1
ATOM 853 C C . LYS A 1 106 ? 4.272 6.635 4.419 1.00 91.88 106 LYS A C 1
ATOM 855 O O . LYS A 1 106 ? 4.013 7.033 5.551 1.00 91.88 106 LYS A O 1
ATOM 860 N N . VAL A 1 107 ? 4.653 5.385 4.156 1.00 89.69 107 VAL A N 1
ATOM 861 C CA . VAL A 1 107 ? 4.830 4.340 5.181 1.00 89.69 107 VAL A CA 1
ATOM 862 C C . VAL A 1 107 ? 5.850 4.780 6.235 1.00 89.69 107 VAL A C 1
ATOM 864 O O . VAL A 1 107 ? 5.573 4.699 7.430 1.00 89.69 107 VAL A O 1
ATOM 867 N N . GLU A 1 108 ? 6.991 5.328 5.810 1.00 88.62 108 GLU A N 1
ATOM 868 C CA . GLU A 1 108 ? 8.035 5.833 6.711 1.00 88.62 108 GLU A CA 1
ATOM 869 C C . GLU A 1 108 ? 7.562 7.047 7.533 1.00 88.62 108 GLU A C 1
ATOM 871 O O . GLU A 1 108 ? 7.921 7.167 8.704 1.00 88.62 108 GLU A O 1
ATOM 876 N N . SER A 1 109 ? 6.696 7.908 6.976 1.00 88.88 109 SER A N 1
ATOM 877 C CA . SER A 1 109 ? 6.182 9.101 7.674 1.00 88.88 109 SER A CA 1
ATOM 878 C C . SER A 1 109 ? 5.328 8.797 8.907 1.00 88.88 109 SER A C 1
ATOM 880 O O . SER A 1 109 ? 5.208 9.652 9.782 1.00 88.88 109 SER A O 1
ATOM 882 N N . PHE A 1 110 ? 4.745 7.597 9.002 1.00 82.56 110 PHE A N 1
ATOM 883 C CA . PHE A 1 110 ? 3.963 7.208 10.176 1.00 82.56 110 PHE A CA 1
ATOM 884 C C . PHE A 1 110 ? 4.838 6.933 11.404 1.00 82.56 110 PHE A C 1
ATOM 886 O O . PHE A 1 110 ? 4.318 6.930 12.516 1.00 82.56 110 PHE A O 1
ATOM 893 N N . GLY A 1 111 ? 6.153 6.736 11.232 1.00 71.12 111 GLY A N 1
ATOM 894 C CA . GLY A 1 111 ? 7.115 6.687 12.337 1.00 71.12 111 GLY A CA 1
ATOM 895 C C . GLY A 1 111 ? 6.860 5.594 13.382 1.00 71.12 111 GLY A C 1
ATOM 896 O O . GLY A 1 111 ? 7.429 5.655 14.471 1.00 71.12 111 GLY A O 1
ATOM 897 N N . VAL A 1 112 ? 6.007 4.605 13.093 1.00 63.62 112 VAL A N 1
ATOM 898 C CA . VAL A 1 112 ? 5.654 3.567 14.061 1.00 63.62 112 VAL A CA 1
ATOM 899 C C . VAL A 1 112 ? 6.743 2.499 14.040 1.00 63.62 112 VAL A C 1
ATOM 901 O O . VAL A 1 112 ? 6.808 1.667 13.138 1.00 63.62 112 VAL A O 1
ATOM 904 N N . SER A 1 113 ? 7.597 2.486 15.064 1.00 57.16 113 SER A N 1
ATOM 905 C CA . SER A 1 113 ? 8.416 1.316 15.385 1.00 57.16 113 SER A CA 1
ATOM 906 C C . SER A 1 113 ? 7.500 0.238 15.969 1.00 57.16 113 SER A C 1
ATOM 908 O O . SER A 1 113 ? 7.363 0.096 17.185 1.00 57.16 113 SER A O 1
ATOM 910 N N . SER A 1 114 ? 6.784 -0.461 15.098 1.00 54.28 114 SER A N 1
ATOM 911 C CA . SER A 1 114 ? 5.930 -1.577 15.475 1.00 54.28 114 SER A CA 1
ATOM 912 C C . SER A 1 114 ? 6.720 -2.876 15.353 1.00 54.28 114 SER A C 1
ATOM 914 O O . SER A 1 114 ? 7.229 -3.195 14.283 1.00 54.28 114 SER A O 1
ATOM 916 N N . ASN A 1 115 ? 6.772 -3.665 16.428 1.00 52.94 115 ASN A N 1
ATOM 917 C CA . ASN A 1 115 ? 7.193 -5.072 16.350 1.00 52.94 115 ASN A CA 1
ATOM 918 C C . ASN A 1 115 ? 6.094 -5.963 15.727 1.00 52.94 115 ASN A C 1
ATOM 920 O O . ASN A 1 115 ? 6.246 -7.180 15.657 1.00 52.94 115 ASN A O 1
ATOM 924 N N . LEU A 1 116 ? 4.963 -5.366 15.336 1.00 49.84 116 LEU A N 1
ATOM 925 C CA . LEU A 1 116 ? 3.845 -6.009 14.659 1.00 49.84 116 LEU A CA 1
ATOM 926 C C . LEU A 1 116 ? 3.894 -5.642 13.174 1.00 49.84 116 LEU A C 1
ATOM 928 O O . LEU A 1 116 ? 4.009 -4.465 12.830 1.00 49.84 116 LEU A O 1
ATOM 932 N N . TYR A 1 117 ? 3.740 -6.646 12.313 1.00 49.97 117 TYR A N 1
ATOM 933 C CA . TYR A 1 117 ? 3.671 -6.503 10.853 1.00 49.97 117 TYR A CA 1
ATOM 934 C C . TYR A 1 117 ? 2.428 -5.736 10.365 1.00 49.97 117 TYR A C 1
ATOM 936 O O . TYR A 1 117 ? 2.329 -5.391 9.193 1.00 49.97 117 TYR A O 1
ATOM 944 N N . GLU A 1 118 ? 1.483 -5.444 11.258 1.00 54.56 118 GLU A N 1
ATOM 945 C CA . GLU A 1 118 ? 0.176 -4.896 10.923 1.00 54.56 118 GLU A CA 1
ATOM 946 C C . GLU A 1 118 ? -0.067 -3.593 11.693 1.00 54.56 118 GLU A C 1
ATOM 948 O O . GLU A 1 118 ? -0.317 -3.595 12.898 1.00 54.56 118 GLU A O 1
ATOM 953 N N . VAL A 1 119 ? 0.000 -2.462 10.988 1.00 59.12 119 VAL A N 1
ATOM 954 C CA . VAL A 1 119 ? -0.568 -1.192 11.458 1.00 59.12 119 VAL A CA 1
ATOM 955 C C . VAL A 1 119 ? -1.672 -0.801 10.492 1.00 59.12 119 VAL A C 1
ATOM 957 O O . VAL A 1 119 ? -1.440 -0.686 9.287 1.00 59.12 119 VAL A O 1
ATOM 960 N N . VAL A 1 120 ? -2.866 -0.625 11.058 1.00 58.50 120 VAL A N 1
ATOM 961 C CA . VAL A 1 120 ? -4.090 -0.234 10.360 1.00 58.50 120 VAL A CA 1
ATOM 962 C C . VAL A 1 120 ? -4.177 1.286 10.329 1.00 58.50 120 VAL A C 1
ATOM 964 O O . VAL A 1 120 ? -4.113 1.936 11.373 1.00 58.50 120 VAL A O 1
ATOM 967 N N . SER A 1 121 ? -4.367 1.854 9.141 1.00 61.25 121 SER A N 1
ATOM 968 C CA . SER A 1 121 ? -4.740 3.257 8.954 1.00 61.25 121 SER A CA 1
ATOM 969 C C . SER A 1 121 ? -5.945 3.346 8.015 1.00 61.25 121 SER A C 1
ATOM 971 O O . SER A 1 121 ? -6.143 2.457 7.188 1.00 61.25 121 SER A O 1
ATOM 973 N N . GLY A 1 122 ? -6.761 4.396 8.128 1.00 56.72 122 GLY A N 1
ATOM 974 C CA . GLY A 1 122 ? -7.939 4.562 7.278 1.00 56.72 122 GLY A CA 1
ATOM 975 C C . GLY A 1 122 ? -8.337 6.015 7.071 1.00 56.72 122 GLY A C 1
ATOM 976 O O . GLY A 1 122 ? -7.993 6.901 7.855 1.00 56.72 122 GLY A O 1
ATOM 977 N N . LYS A 1 123 ? -9.040 6.259 5.964 1.00 54.12 123 LYS A N 1
ATOM 978 C CA . LYS A 1 123 ? -9.551 7.584 5.605 1.00 54.12 123 LYS A CA 1
ATOM 979 C C . LYS A 1 123 ? -10.891 7.807 6.301 1.00 54.12 123 LYS A C 1
ATOM 981 O O . LYS A 1 123 ? -11.828 7.054 6.055 1.00 54.12 123 LYS A O 1
ATOM 986 N N . ASN A 1 124 ? -10.981 8.873 7.098 1.00 52.31 124 ASN A N 1
ATOM 987 C CA . ASN A 1 124 ? -12.134 9.211 7.950 1.00 52.31 124 ASN A CA 1
ATOM 988 C C . ASN A 1 124 ? -12.347 8.277 9.160 1.00 52.31 124 ASN A C 1
ATOM 990 O O . ASN A 1 124 ? -13.481 8.151 9.624 1.00 52.31 124 ASN A O 1
ATOM 994 N N . LEU A 1 125 ? -11.277 7.635 9.648 1.00 50.72 125 LEU A N 1
ATOM 995 C CA . LEU A 1 125 ? -11.254 7.006 10.974 1.00 50.72 125 LEU A CA 1
ATOM 996 C C . LEU A 1 125 ? -10.950 8.014 12.081 1.00 50.72 125 LEU A C 1
ATOM 998 O O . LEU A 1 125 ? -10.146 8.937 11.818 1.00 50.72 125 LEU A O 1
#

pLDDT: mean 77.04, std 18.28, range [41.12, 97.5]

Radius of gyration: 25.67 Å; chains: 1; bounding box: 62×82×36 Å

Foldseek 3Di:
DDDDDDPDPDPPPPDDPPPPPPVVPVPPPVVVLLVVLVVQVVQADPVLLAGFQDPDPDFDPCCVVCVVCRPVDDSSFKGWLLPPLVVSLVSCCVPPVPSSVSSVVSSVVVVDPDPDSGDIDGDPD

Secondary structure (DSSP, 8-state):
--PPP-------------------GGGS-HHHHHHHHHHHHHTEETTTTEE-S----SPPTHHHH-GGGTTT--TTTEEEIIIIIHHHHHHHTTT-HHHHHHHHHHHHHT----SSS--EEETT-

Sequence (125 aa):
MRKIIVFCLLPLLLSLPSGTNSIDINCIDDGRILKAAAFLLSNYNSELCLICESEDQGRHFLNDRFPNLNGSLTFQNVFWLYSDNYFAYLALKPYAPYFADRIKNKVESFGVSSNLYEVVSGKNL